Protein AF-A0A7R9AJ23-F1 (afdb_monomer_lite)

Structure (mmCIF, N/CA/C/O backbone):
data_AF-A0A7R9AJ23-F1
#
_entry.id   AF-A0A7R9AJ23-F1
#
loop_
_atom_site.group_PDB
_atom_site.id
_atom_site.type_symbol
_atom_site.label_atom_id
_atom_site.label_alt_id
_atom_site.label_comp_id
_atom_site.label_asym_id
_atom_site.label_entity_id
_atom_site.label_seq_id
_atom_site.pdbx_PDB_ins_code
_atom_site.Cartn_x
_atom_site.Cartn_y
_atom_site.Cartn_z
_atom_site.occupancy
_atom_site.B_iso_or_equiv
_atom_site.auth_seq_id
_atom_site.auth_comp_id
_atom_site.auth_asym_id
_atom_site.auth_atom_id
_atom_site.pdbx_PDB_model_num
ATOM 1 N N . LYS A 1 1 ? -20.699 -16.123 -28.601 1.00 44.84 1 LYS A N 1
ATOM 2 C CA . LYS A 1 1 ? -21.005 -14.965 -29.474 1.00 44.84 1 LYS A CA 1
ATOM 3 C C . LYS A 1 1 ? -19.723 -14.619 -30.222 1.00 44.84 1 LYS A C 1
ATOM 5 O O . LYS A 1 1 ? -18.687 -14.646 -29.578 1.00 44.84 1 LYS A O 1
ATOM 10 N N . LYS A 1 2 ? -19.820 -14.423 -31.547 1.00 42.62 2 LYS A N 1
ATOM 11 C CA . LYS A 1 2 ? -18.981 -13.569 -32.423 1.00 42.62 2 LYS A CA 1
ATOM 12 C C . LYS A 1 2 ? -17.899 -12.796 -31.636 1.00 42.62 2 LYS A C 1
ATOM 14 O O . LYS A 1 2 ? -18.263 -12.081 -30.715 1.00 42.62 2 LYS A O 1
ATOM 19 N N . GLY A 1 3 ? -16.606 -13.022 -31.852 1.00 54.19 3 GLY A N 1
ATOM 20 C CA . GLY A 1 3 ? -15.921 -12.513 -33.040 1.00 54.19 3 GLY A CA 1
ATOM 21 C C . GLY A 1 3 ? -15.724 -11.007 -32.870 1.00 54.19 3 GLY A C 1
ATOM 22 O O . GLY A 1 3 ? -16.539 -10.245 -33.376 1.00 54.19 3 GLY A O 1
ATOM 23 N N . GLU A 1 4 ? -14.718 -10.606 -32.090 1.00 56.28 4 GLU A N 1
ATOM 24 C CA . GLU A 1 4 ? -14.220 -9.228 -32.061 1.00 56.28 4 GLU A CA 1
ATOM 25 C C . GLU A 1 4 ? -12.859 -9.229 -32.770 1.00 56.28 4 GLU A C 1
ATOM 27 O O . GLU A 1 4 ? -11.878 -9.798 -32.288 1.00 56.28 4 GLU A O 1
ATOM 32 N N . ASP A 1 5 ? -12.858 -8.683 -33.986 1.00 61.72 5 ASP A N 1
ATOM 33 C CA . ASP A 1 5 ? -11.789 -8.764 -34.979 1.00 61.72 5 ASP A CA 1
ATOM 34 C C . ASP A 1 5 ? -10.613 -7.827 -34.651 1.00 61.72 5 ASP A C 1
ATOM 36 O O . ASP A 1 5 ? -10.493 -6.719 -35.180 1.00 61.72 5 ASP A O 1
ATOM 40 N N . PHE A 1 6 ? -9.684 -8.304 -33.821 1.00 57.50 6 PHE A N 1
ATOM 41 C CA . PHE A 1 6 ? -8.404 -7.640 -33.520 1.00 57.50 6 PHE A CA 1
ATOM 42 C C . PHE A 1 6 ? -7.475 -7.494 -34.745 1.00 57.50 6 PHE A C 1
ATOM 44 O O . PHE A 1 6 ? -6.529 -6.710 -34.718 1.00 57.50 6 PHE A O 1
ATOM 51 N N . GLN A 1 7 ? -7.760 -8.209 -35.839 1.00 63.22 7 GLN A N 1
ATOM 52 C CA . GLN A 1 7 ? -6.998 -8.168 -37.092 1.00 63.22 7 GLN A CA 1
ATOM 53 C C . GLN A 1 7 ? -7.080 -6.800 -37.806 1.00 63.22 7 GLN A C 1
ATOM 55 O O . GLN A 1 7 ? -6.170 -6.434 -38.551 1.00 63.22 7 GLN A O 1
ATOM 60 N N . SER A 1 8 ? -8.152 -6.036 -37.561 1.00 60.22 8 SER A N 1
ATOM 61 C CA . SER A 1 8 ? -8.380 -4.709 -38.156 1.00 60.22 8 SER A CA 1
ATOM 62 C C . SER A 1 8 ? -7.452 -3.625 -37.594 1.00 60.22 8 SER A C 1
ATOM 64 O O . SER A 1 8 ? -7.038 -2.735 -38.327 1.00 60.22 8 SER A O 1
ATOM 66 N N . LEU A 1 9 ? -7.040 -3.742 -36.327 1.00 60.75 9 LEU A N 1
ATOM 67 C CA . LEU A 1 9 ? -6.122 -2.796 -35.680 1.00 60.75 9 LEU A CA 1
ATOM 68 C C . LEU A 1 9 ? -4.648 -3.038 -36.038 1.00 60.75 9 LEU A C 1
ATOM 70 O O . LEU A 1 9 ? -3.805 -2.192 -35.758 1.00 60.75 9 LEU A O 1
ATOM 74 N N . LEU A 1 10 ? -4.328 -4.188 -36.643 1.00 65.38 10 LEU A N 1
ATOM 75 C CA . LEU A 1 10 ? -2.955 -4.581 -36.971 1.00 65.38 10 LEU A CA 1
ATOM 76 C C . LEU A 1 10 ? -2.550 -4.234 -38.416 1.00 65.38 10 LEU A C 1
ATOM 78 O O . LEU A 1 10 ? -1.372 -4.328 -38.747 1.00 65.38 10 LEU A O 1
ATOM 82 N N . SER A 1 11 ? -3.497 -3.827 -39.272 1.00 52.91 11 SER A N 1
ATOM 83 C CA . SER A 1 11 ? -3.251 -3.636 -40.714 1.00 52.91 11 SER A CA 1
ATOM 84 C C . SER A 1 11 ? -3.256 -2.179 -41.192 1.00 52.91 11 SER A C 1
ATOM 86 O O . SER A 1 11 ? -3.101 -1.954 -42.388 1.00 52.91 11 SER A O 1
ATOM 88 N N . GLU A 1 12 ? -3.394 -1.185 -40.310 1.00 49.75 12 GLU A N 1
ATOM 89 C CA . GLU A 1 12 ? -3.473 0.221 -40.733 1.00 49.75 12 GLU A CA 1
ATOM 90 C C . GLU A 1 12 ? -2.493 1.135 -39.982 1.00 49.75 12 GLU A C 1
ATOM 92 O O . GLU A 1 12 ? -2.832 1.843 -39.041 1.00 49.75 12 GLU A O 1
ATOM 97 N N . ALA A 1 13 ? -1.240 1.097 -40.435 1.00 48.66 13 ALA A N 1
ATOM 98 C CA . ALA A 1 13 ? -0.309 2.227 -40.520 1.00 48.66 13 ALA A CA 1
ATOM 99 C C . ALA A 1 13 ? 0.833 1.799 -41.471 1.00 48.66 13 ALA A C 1
ATOM 101 O O . ALA A 1 13 ? 1.228 0.634 -41.385 1.00 48.66 13 ALA A O 1
ATOM 102 N N . PRO A 1 14 ? 1.401 2.661 -42.349 1.00 49.88 14 PRO A N 1
ATOM 103 C CA . PRO A 1 14 ? 1.568 4.107 -42.147 1.00 49.88 14 PRO A CA 1
ATOM 104 C C . PRO A 1 14 ? 1.329 4.998 -43.394 1.00 49.88 14 PRO A C 1
ATOM 106 O O . PRO A 1 14 ? 1.553 4.584 -44.526 1.00 49.88 14 PRO A O 1
ATOM 109 N N . ALA A 1 15 ? 1.013 6.280 -43.186 1.00 35.16 15 ALA A N 1
ATOM 110 C CA . ALA A 1 15 ? 1.423 7.351 -44.101 1.00 35.16 15 ALA A CA 1
ATOM 111 C C . ALA A 1 15 ? 1.414 8.722 -43.400 1.00 35.16 15 ALA A C 1
ATOM 113 O O . ALA A 1 15 ? 0.451 9.133 -42.762 1.00 35.16 15 ALA A O 1
ATOM 114 N N . THR A 1 16 ? 2.544 9.402 -43.538 1.00 34.50 16 THR A N 1
ATOM 115 C CA . THR A 1 16 ? 2.883 10.793 -43.212 1.00 34.50 16 THR A CA 1
ATOM 116 C C . THR A 1 16 ? 1.951 11.843 -43.830 1.00 34.50 16 THR A C 1
ATOM 118 O O . THR A 1 16 ? 1.666 11.714 -45.012 1.00 34.50 16 THR A O 1
ATOM 121 N N . THR A 1 17 ? 1.615 12.917 -43.085 1.00 35.41 17 THR A N 1
ATOM 122 C CA . THR A 1 17 ? 1.837 14.358 -43.420 1.00 35.41 17 THR A CA 1
ATOM 123 C C . THR A 1 17 ? 1.130 15.310 -42.423 1.00 35.41 17 THR A C 1
ATOM 125 O O . THR A 1 17 ? -0.056 15.158 -42.159 1.00 35.41 17 THR A O 1
ATOM 128 N N . SER A 1 18 ? 1.859 16.314 -41.914 1.00 39.81 18 SER A N 1
ATOM 129 C CA . SER A 1 18 ? 1.392 17.573 -41.263 1.00 39.81 18 SER A CA 1
ATOM 130 C C . SER A 1 18 ? 1.081 18.668 -42.321 1.00 39.81 18 SER A C 1
ATOM 132 O O . SER A 1 18 ? 1.469 18.425 -43.466 1.00 39.81 18 SER A O 1
ATOM 134 N N . PRO A 1 19 ? 0.581 19.910 -42.025 1.00 50.06 19 PRO A N 1
ATOM 135 C CA . PRO A 1 19 ? -0.021 20.517 -40.806 1.00 50.06 19 PRO A CA 1
ATOM 136 C C . PRO A 1 19 ? -1.304 21.403 -41.030 1.00 50.06 19 PRO A C 1
ATOM 138 O O . PRO A 1 19 ? -1.685 21.701 -42.155 1.00 50.06 19 PRO A O 1
ATOM 141 N N . ALA A 1 20 ? -1.850 21.930 -39.913 1.00 36.75 20 ALA A N 1
ATOM 142 C CA . ALA A 1 20 ? -2.594 23.203 -39.715 1.00 36.75 20 ALA A CA 1
ATOM 143 C C . ALA A 1 20 ? -4.058 23.375 -40.201 1.00 36.75 20 ALA A C 1
ATOM 145 O O . ALA A 1 20 ? -4.301 23.421 -41.401 1.00 36.75 20 ALA A O 1
ATOM 146 N N . LYS A 1 21 ? -4.991 23.650 -39.257 1.00 37.88 21 LYS A N 1
ATOM 147 C CA . LYS A 1 21 ? -5.904 24.828 -39.249 1.00 37.88 21 LYS A CA 1
ATOM 148 C C . LYS A 1 21 ? -6.746 24.930 -37.954 1.00 37.88 21 LYS A C 1
ATOM 150 O O . LYS A 1 21 ? -7.290 23.935 -37.488 1.00 37.88 21 LYS A O 1
ATOM 155 N N . GLU A 1 22 ? -6.825 26.144 -37.408 1.00 38.38 22 GLU A N 1
ATOM 156 C CA . GLU A 1 22 ? -7.717 26.620 -36.334 1.00 38.38 22 GLU A CA 1
ATOM 157 C C . GLU A 1 22 ? -9.204 26.611 -36.743 1.00 38.38 22 GLU A C 1
ATOM 159 O O . GLU A 1 22 ? -9.500 26.858 -37.908 1.00 38.38 22 GLU A O 1
ATOM 164 N N . GLU A 1 23 ? -10.129 26.400 -35.792 1.00 41.03 23 GLU A N 1
ATOM 165 C CA . GLU A 1 23 ? -11.177 27.377 -35.407 1.00 41.03 23 GLU A CA 1
ATOM 166 C C . GLU A 1 23 ? -12.193 26.816 -34.379 1.00 41.03 23 GLU A C 1
ATOM 168 O O . GLU A 1 23 ? -12.857 25.803 -34.576 1.00 41.03 23 GLU A O 1
ATOM 173 N N . VAL A 1 24 ? -12.257 27.540 -33.259 1.00 40.50 24 VAL A N 1
ATOM 174 C CA . VAL A 1 24 ? -13.359 27.874 -32.336 1.00 40.50 24 VAL A CA 1
ATOM 175 C C . VAL A 1 24 ? -14.779 27.368 -32.671 1.00 40.50 24 VAL A C 1
ATOM 177 O O . VAL A 1 24 ? -15.337 27.739 -33.698 1.00 40.50 24 VAL A O 1
ATOM 180 N N . LYS A 1 25 ? -15.453 26.725 -31.695 1.00 40.88 25 LYS A N 1
ATOM 181 C CA . LYS A 1 25 ? -16.843 27.083 -31.336 1.00 40.88 25 LYS A CA 1
ATOM 182 C C . LYS A 1 25 ? -17.235 26.680 -29.907 1.00 40.88 25 LYS A C 1
ATOM 184 O O . LYS A 1 25 ? -17.254 25.515 -29.530 1.00 40.88 25 LYS A O 1
ATOM 189 N N . GLU A 1 26 ? -17.547 27.723 -29.159 1.00 41.34 26 GLU A N 1
ATOM 190 C CA . GLU A 1 26 ? -18.236 27.839 -27.878 1.00 41.34 26 GLU A CA 1
ATOM 191 C C . GLU A 1 26 ? -19.671 27.280 -27.922 1.00 41.34 26 GLU A C 1
ATOM 193 O O . GLU A 1 26 ? -20.385 27.536 -28.886 1.00 41.34 26 GLU A O 1
ATOM 198 N N . GLU A 1 27 ? -20.115 26.586 -26.865 1.00 45.44 27 GLU A N 1
ATOM 199 C CA . GLU A 1 27 ? -21.490 26.728 -26.357 1.00 45.44 27 GLU A CA 1
ATOM 200 C C . GLU A 1 27 ? -21.660 26.122 -24.953 1.00 45.44 27 GLU A C 1
ATOM 202 O O . GLU A 1 27 ? -21.407 24.946 -24.691 1.00 45.44 27 GLU A O 1
ATOM 207 N N . ALA A 1 28 ? -22.103 26.983 -24.040 1.00 48.72 28 ALA A N 1
ATOM 208 C CA . ALA A 1 28 ? -22.507 26.683 -22.680 1.00 48.72 28 ALA A CA 1
ATOM 209 C C . ALA A 1 28 ? -23.951 26.157 -22.624 1.00 48.72 28 ALA A C 1
ATOM 211 O O . ALA A 1 28 ? -24.818 26.634 -23.357 1.00 48.72 28 ALA A O 1
ATOM 212 N N . LYS A 1 29 ? -24.256 25.283 -21.653 1.00 50.41 29 LYS A N 1
ATOM 213 C CA . LYS A 1 29 ? -25.607 25.196 -21.072 1.00 50.41 29 LYS A CA 1
ATOM 214 C C . LYS A 1 29 ? -25.590 24.648 -19.639 1.00 50.41 29 LYS A C 1
ATOM 216 O O . LYS A 1 29 ? -25.249 23.496 -19.400 1.00 50.41 29 LYS A O 1
ATOM 221 N N . ALA A 1 30 ? -25.971 25.512 -18.700 1.00 48.28 30 ALA A N 1
ATOM 222 C CA . ALA A 1 30 ? -26.313 25.210 -17.309 1.00 48.28 30 ALA A CA 1
ATOM 223 C C . ALA A 1 30 ? -27.723 24.594 -17.191 1.00 48.28 30 ALA A C 1
ATOM 225 O O . ALA A 1 30 ? -28.498 24.788 -18.129 1.00 48.28 30 ALA A O 1
ATOM 226 N N . ILE A 1 31 ? -28.049 23.939 -16.046 1.00 46.81 31 ILE A N 1
ATOM 227 C CA . ILE A 1 31 ? -29.362 23.943 -15.324 1.00 46.81 31 ILE A CA 1
ATOM 228 C C . ILE A 1 31 ? -29.404 22.944 -14.111 1.00 46.81 31 ILE A C 1
ATOM 230 O O . ILE A 1 31 ? -29.361 21.737 -14.313 1.00 46.81 31 ILE A O 1
ATOM 234 N N . ILE A 1 32 ? -29.447 23.514 -12.877 1.00 46.47 32 ILE A N 1
ATOM 235 C CA . ILE A 1 32 ? -30.281 23.301 -11.632 1.00 46.47 32 ILE A CA 1
ATOM 236 C C . ILE A 1 32 ? -30.576 21.885 -11.030 1.00 46.47 32 ILE A C 1
ATOM 238 O O . ILE A 1 32 ? -30.910 20.982 -11.779 1.00 46.47 32 ILE A O 1
ATOM 242 N N . VAL A 1 33 ? -30.374 21.558 -9.721 1.00 48.12 33 VAL A N 1
ATOM 243 C CA . VAL A 1 33 ? -31.011 21.864 -8.377 1.00 48.12 33 VAL A CA 1
ATOM 244 C C . VAL A 1 33 ? -31.692 20.601 -7.789 1.00 48.12 33 VAL A C 1
ATOM 246 O O . VAL A 1 33 ? -32.502 20.009 -8.490 1.00 48.12 33 VAL A O 1
ATOM 249 N N . ALA A 1 34 ? -31.425 20.232 -6.516 1.00 47.16 34 ALA A N 1
ATOM 250 C CA . ALA A 1 34 ? -32.431 19.910 -5.466 1.00 47.16 34 ALA A CA 1
ATOM 251 C C . ALA A 1 34 ? -31.846 19.186 -4.225 1.00 47.16 34 ALA A C 1
ATOM 253 O O . ALA A 1 34 ? -31.075 18.237 -4.323 1.00 47.16 34 ALA A O 1
ATOM 254 N N . GLU A 1 35 ? -32.291 19.657 -3.061 1.00 53.38 35 GLU A N 1
ATOM 255 C CA . GLU A 1 35 ? -31.956 19.322 -1.672 1.00 53.38 35 GLU A CA 1
ATOM 256 C C . GLU A 1 35 ? -33.016 18.391 -1.044 1.00 53.38 35 GLU A C 1
ATOM 258 O O . GLU A 1 35 ? -34.182 18.452 -1.433 1.00 53.38 35 GLU A O 1
ATOM 263 N N . THR A 1 36 ? -32.665 17.547 -0.059 1.00 43.28 36 THR A N 1
ATOM 264 C CA . THR A 1 36 ? -33.630 16.894 0.86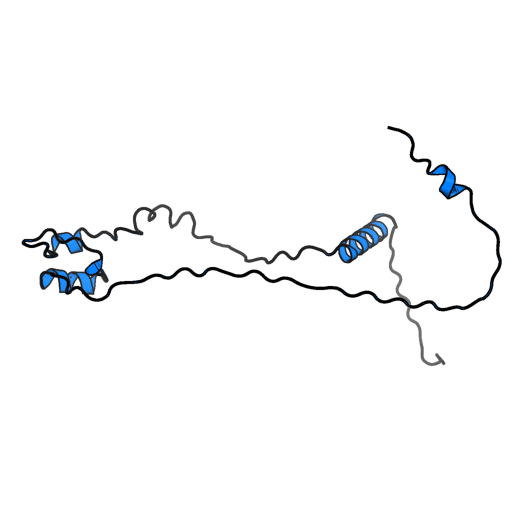4 1.00 43.28 36 THR A CA 1
ATOM 265 C C . THR A 1 36 ? -32.962 16.527 2.201 1.00 43.28 36 THR A C 1
ATOM 267 O O . THR A 1 36 ? -31.830 16.047 2.226 1.00 43.28 36 THR A O 1
ATOM 270 N N . ALA A 1 37 ? -33.684 16.761 3.305 1.00 51.84 37 ALA A N 1
ATOM 271 C CA . ALA A 1 37 ? -33.240 16.765 4.702 1.00 51.84 37 ALA A CA 1
ATOM 272 C C . ALA A 1 37 ? -33.949 15.722 5.613 1.00 51.84 37 ALA A C 1
ATOM 274 O O . ALA A 1 37 ? -35.088 15.357 5.334 1.00 51.84 37 ALA A O 1
ATOM 275 N N . ALA A 1 38 ? -33.296 15.416 6.761 1.00 55.56 38 ALA A N 1
ATOM 276 C CA . ALA A 1 38 ? -33.819 15.040 8.110 1.00 55.56 38 ALA A CA 1
ATOM 277 C C . ALA A 1 38 ? -34.457 13.629 8.331 1.00 55.56 38 ALA A C 1
ATOM 279 O O . ALA A 1 38 ? -34.963 13.071 7.362 1.00 55.56 38 ALA A O 1
ATOM 280 N N . PRO A 1 39 ? -34.480 13.026 9.568 1.00 60.44 39 PRO A N 1
ATOM 281 C CA . PRO A 1 39 ? -34.626 13.684 10.887 1.00 60.44 39 PRO A CA 1
ATOM 282 C C . PRO A 1 39 ? -33.831 13.149 12.118 1.00 60.44 39 PRO A C 1
ATOM 284 O O . PRO A 1 39 ? -33.208 12.093 12.119 1.00 60.44 39 PRO A O 1
ATOM 287 N N . VAL A 1 40 ? -33.907 13.953 13.191 1.00 53.78 40 VAL A N 1
ATOM 288 C CA . VAL A 1 40 ? -33.337 13.855 14.556 1.00 53.78 40 VAL A CA 1
ATOM 289 C C . VAL A 1 40 ? -34.229 13.065 15.533 1.00 53.78 40 VAL A C 1
ATOM 291 O O . VAL A 1 40 ? -35.451 13.173 15.472 1.00 53.78 40 VAL A O 1
ATOM 294 N N . VAL A 1 41 ? -33.621 12.349 16.493 1.00 51.91 41 VAL A N 1
ATOM 295 C CA . VAL A 1 41 ? -34.301 11.616 17.586 1.00 51.91 41 VAL A CA 1
ATOM 296 C C . VAL A 1 41 ? -34.082 12.339 18.924 1.00 51.91 41 VAL A C 1
ATOM 298 O O . VAL A 1 41 ? -32.948 12.646 19.282 1.00 51.91 41 VAL A O 1
ATOM 301 N N . GLN A 1 42 ? -35.163 12.611 19.662 1.00 51.34 42 GLN A N 1
ATOM 302 C CA . GLN A 1 42 ? -35.159 13.198 21.011 1.00 51.34 42 GLN A CA 1
ATOM 303 C C . GLN A 1 42 ? -35.322 12.104 22.080 1.00 51.34 42 GLN A C 1
ATOM 305 O O . GLN A 1 42 ? -36.169 11.226 21.932 1.00 51.34 42 GLN A O 1
ATOM 310 N N . THR A 1 43 ? -34.586 12.192 23.192 1.00 48.41 43 THR A N 1
ATOM 311 C CA . THR A 1 43 ? -34.807 11.373 24.400 1.00 48.41 43 THR A CA 1
ATOM 312 C C . THR A 1 43 ? -35.064 12.271 25.607 1.00 48.41 43 THR A C 1
ATOM 314 O O . THR A 1 43 ? -34.209 13.071 25.982 1.00 48.41 43 THR A O 1
ATOM 317 N N . VAL A 1 44 ? -36.236 12.116 26.225 1.00 50.16 44 VAL A N 1
ATOM 318 C CA . VAL A 1 44 ? -36.614 12.739 27.499 1.00 50.16 44 VAL A CA 1
ATOM 319 C C . VAL A 1 44 ? -36.301 11.781 28.653 1.00 50.16 44 VAL A C 1
ATOM 321 O O . VAL A 1 44 ? -36.839 10.681 28.712 1.00 50.16 44 VAL A O 1
ATOM 324 N N . SER A 1 45 ? -35.436 12.182 29.584 1.00 44.88 45 SER A N 1
ATOM 325 C CA . SER A 1 45 ? -35.187 11.454 30.836 1.00 44.88 45 SER A CA 1
ATOM 326 C C . SER A 1 45 ? -35.792 12.230 32.006 1.00 44.88 45 SER A C 1
ATOM 328 O O . SER A 1 45 ? -35.285 13.283 32.390 1.00 44.88 45 SER A O 1
ATOM 330 N N . SER A 1 46 ? -36.901 11.719 32.544 1.00 44.75 46 SER A N 1
ATOM 331 C CA . SER A 1 46 ? -37.622 12.287 33.685 1.00 44.75 46 SER A CA 1
ATOM 332 C C . SER A 1 46 ? -36.812 12.189 34.981 1.00 44.75 46 SER A C 1
ATOM 334 O O . SER A 1 46 ? -36.337 11.123 35.368 1.00 44.75 46 SER A O 1
ATOM 336 N N . SER A 1 47 ? -36.684 13.330 35.649 1.00 46.81 47 SER A N 1
ATOM 337 C CA . SER A 1 47 ? -35.917 13.580 36.865 1.00 46.81 47 SER A CA 1
ATOM 338 C C . SER A 1 47 ? -36.686 13.273 38.162 1.00 46.81 47 SER A C 1
ATOM 340 O O . SER A 1 47 ? -37.844 13.654 38.308 1.00 46.81 47 SER A O 1
ATOM 342 N N . ASP A 1 48 ? -35.959 12.711 39.132 1.00 53.00 48 ASP A N 1
ATOM 343 C CA . ASP A 1 48 ? -36.038 13.028 40.571 1.00 53.00 48 ASP A CA 1
ATOM 344 C C . ASP A 1 48 ? -37.267 12.553 41.385 1.00 53.00 48 ASP A C 1
ATOM 346 O O . ASP A 1 48 ? -37.922 13.316 42.095 1.00 53.00 48 ASP A O 1
ATOM 350 N N . GLN A 1 49 ? -37.557 11.246 41.357 1.00 67.25 49 GLN A N 1
ATOM 351 C CA . GLN A 1 49 ? -38.403 10.616 42.381 1.00 67.25 49 GLN A CA 1
ATOM 352 C C . GLN A 1 49 ? -37.562 10.246 43.616 1.00 67.25 49 GLN A C 1
ATOM 354 O O . GLN A 1 49 ? -36.603 9.480 43.526 1.00 67.25 49 GLN A O 1
ATOM 359 N N . ARG A 1 50 ? -37.924 10.761 44.801 1.00 72.50 50 ARG A N 1
ATOM 360 C CA . ARG A 1 50 ? -37.253 10.447 46.077 1.00 72.50 50 ARG A CA 1
ATOM 361 C C . ARG A 1 50 ? -37.390 8.953 46.410 1.00 72.50 50 ARG A C 1
ATOM 363 O O . ARG A 1 50 ? -38.440 8.508 46.868 1.00 72.50 50 ARG A O 1
ATOM 370 N N . ILE A 1 51 ? -36.308 8.195 46.237 1.00 81.06 51 ILE A N 1
ATOM 371 C CA . ILE A 1 51 ? -36.268 6.740 46.458 1.00 81.06 51 ILE A CA 1
ATOM 372 C C . ILE A 1 51 ? -36.431 6.408 47.949 1.00 81.06 51 ILE A C 1
ATOM 374 O O . ILE A 1 51 ? -35.667 6.880 48.800 1.00 81.06 51 ILE A O 1
ATOM 378 N N . LYS A 1 52 ? -37.417 5.562 48.272 1.00 82.06 52 LYS A N 1
ATOM 379 C CA . LYS A 1 52 ? -37.678 5.068 49.632 1.00 82.06 52 LYS A CA 1
ATOM 380 C C . LYS A 1 52 ? -36.719 3.912 49.964 1.00 82.06 52 LYS A C 1
ATOM 382 O O . LYS A 1 52 ? -36.984 2.759 49.650 1.00 82.06 52 LYS A O 1
ATOM 387 N N . ALA A 1 53 ? -35.602 4.200 50.631 1.00 85.94 53 ALA A N 1
ATOM 388 C CA . ALA A 1 53 ? -34.647 3.186 51.099 1.00 85.94 53 ALA A CA 1
ATOM 389 C C . ALA A 1 53 ? -34.517 3.199 52.628 1.00 85.94 53 ALA A C 1
ATOM 391 O O . ALA A 1 53 ? -34.564 4.263 53.249 1.00 85.94 53 ALA A O 1
ATOM 392 N N . SER A 1 54 ? -34.329 2.025 53.241 1.00 86.88 54 SER A N 1
ATOM 393 C CA . SER A 1 54 ? -33.976 1.954 54.664 1.00 86.88 54 SER A CA 1
ATOM 394 C C . SER A 1 54 ? -32.601 2.607 54.908 1.00 86.88 54 SER A C 1
ATOM 396 O O . SER A 1 54 ? -31.724 2.498 54.047 1.00 86.88 54 SER A O 1
ATOM 398 N N . PRO A 1 55 ? -32.367 3.274 56.056 1.00 85.31 55 PRO A N 1
ATOM 399 C CA . PRO A 1 55 ? -31.087 3.937 56.332 1.00 85.31 55 PRO A CA 1
ATOM 400 C C . PRO A 1 55 ? -29.889 2.988 56.216 1.00 85.31 55 PRO A C 1
ATOM 402 O O . PRO A 1 55 ? -28.868 3.344 55.636 1.00 85.31 55 PRO A O 1
ATOM 405 N N . LEU A 1 56 ? -30.062 1.747 56.683 1.00 84.88 56 LEU A N 1
ATOM 406 C CA . LEU A 1 56 ? -29.049 0.700 56.598 1.00 84.88 56 LEU A CA 1
ATOM 407 C C . LEU A 1 56 ? -28.753 0.300 55.142 1.00 84.88 56 LEU A C 1
ATOM 409 O O . LEU A 1 56 ? -27.593 0.171 54.765 1.00 84.88 56 LEU A O 1
ATOM 413 N N . ALA A 1 57 ? -29.786 0.163 54.302 1.00 87.06 57 ALA A N 1
ATOM 414 C CA . ALA A 1 57 ? -29.614 -0.098 52.872 1.00 87.06 57 ALA A CA 1
ATOM 415 C C . ALA A 1 57 ? -28.908 1.063 52.156 1.00 87.06 57 ALA A C 1
ATOM 417 O O . ALA A 1 57 ? -28.080 0.825 51.283 1.00 87.06 57 ALA A O 1
ATOM 418 N N . LYS A 1 58 ? -29.182 2.314 52.551 1.00 87.50 58 LYS A N 1
ATOM 419 C CA . LYS A 1 58 ? -28.534 3.509 51.989 1.00 87.50 58 LYS A CA 1
ATOM 420 C C . LYS A 1 58 ? -27.025 3.529 52.255 1.00 87.50 58 LYS A C 1
ATOM 422 O O . LYS A 1 58 ? -26.261 3.840 51.344 1.00 87.50 58 LYS A O 1
ATOM 427 N N . SER A 1 59 ? -26.602 3.171 53.470 1.00 87.44 59 SER A N 1
ATOM 428 C CA . SER A 1 59 ? -25.178 3.062 53.820 1.00 87.44 59 SER A CA 1
ATOM 429 C C . SER A 1 59 ? -24.489 1.940 53.043 1.00 87.44 59 SER A C 1
ATOM 431 O O . SER A 1 59 ? -23.485 2.189 52.382 1.00 87.44 59 SER A O 1
ATOM 433 N N . ILE A 1 60 ? -25.085 0.742 53.018 1.00 85.88 60 ILE A N 1
ATOM 434 C CA . ILE A 1 60 ? -24.522 -0.419 52.307 1.00 85.88 60 ILE A CA 1
ATOM 435 C C . ILE A 1 60 ? -24.451 -0.162 50.793 1.00 85.88 60 ILE A C 1
ATOM 437 O O . ILE A 1 60 ? -23.479 -0.540 50.145 1.00 85.88 60 ILE A O 1
ATOM 441 N N . ALA A 1 61 ? -25.446 0.513 50.213 1.00 87.00 61 ALA A N 1
ATOM 442 C CA . ALA A 1 61 ? -25.443 0.855 48.793 1.00 87.00 61 ALA A CA 1
ATOM 443 C C . ALA A 1 61 ? -24.351 1.875 48.448 1.00 87.00 61 ALA A C 1
ATOM 445 O O . ALA A 1 61 ? -23.707 1.742 47.411 1.00 87.00 61 ALA A O 1
ATOM 446 N N . LYS A 1 62 ? -24.093 2.854 49.328 1.00 87.31 62 LYS A N 1
ATOM 447 C CA . LYS A 1 62 ? -22.996 3.817 49.155 1.00 87.31 62 LYS A CA 1
ATOM 448 C C . LYS A 1 62 ? -21.628 3.134 49.224 1.00 87.31 62 LYS A C 1
ATOM 450 O O . LYS A 1 62 ? -20.764 3.446 48.415 1.00 87.31 62 LYS A O 1
ATOM 455 N N . GLU A 1 63 ? -21.449 2.198 50.153 1.00 84.62 63 GLU A N 1
ATOM 456 C CA . GLU A 1 63 ? -20.211 1.418 50.299 1.00 84.62 63 GLU A CA 1
ATOM 457 C C . GLU A 1 63 ? -19.967 0.485 49.106 1.00 84.62 63 GLU A C 1
ATOM 459 O O . GLU A 1 63 ? -18.836 0.354 48.647 1.00 84.62 63 GLU A O 1
ATOM 464 N N . LYS A 1 64 ? -21.029 -0.126 48.566 1.00 83.44 64 LYS A N 1
ATOM 465 C CA . LYS A 1 64 ? -20.961 -1.032 47.407 1.00 83.44 64 LYS A CA 1
ATOM 466 C C . LYS A 1 64 ? -21.066 -0.327 46.048 1.00 83.44 64 LYS A C 1
ATOM 468 O O . LYS A 1 64 ? -21.025 -0.999 45.022 1.00 83.44 64 LYS A O 1
ATOM 473 N N . GLY A 1 65 ? -21.225 0.997 46.019 1.00 80.50 65 GLY A N 1
ATOM 474 C CA . GLY A 1 65 ? -21.366 1.770 44.779 1.00 80.50 65 GLY A CA 1
ATOM 475 C C . GLY A 1 65 ? -22.633 1.449 43.972 1.00 80.50 65 GLY A C 1
ATOM 476 O O . GLY A 1 65 ? -22.636 1.577 42.750 1.00 80.50 65 GLY A O 1
ATOM 477 N N . ILE A 1 66 ? -23.708 1.009 44.630 1.00 84.94 66 ILE A N 1
ATOM 478 C CA . ILE A 1 66 ? -24.958 0.603 43.979 1.00 84.94 66 ILE A CA 1
ATOM 479 C C . ILE A 1 66 ? -25.917 1.797 43.886 1.00 84.94 66 ILE A C 1
ATOM 481 O O . ILE A 1 66 ? -26.259 2.423 44.891 1.00 84.94 66 ILE A O 1
ATOM 485 N N . ASN A 1 67 ? -26.415 2.076 42.678 1.00 87.00 67 ASN A N 1
ATOM 486 C CA . ASN A 1 67 ? -27.455 3.080 42.461 1.00 87.00 67 ASN A CA 1
ATOM 487 C C . ASN A 1 67 ? -28.822 2.556 42.914 1.00 87.00 67 ASN A C 1
ATOM 489 O O . ASN A 1 67 ? -29.393 1.656 42.302 1.00 87.00 67 ASN A O 1
ATOM 493 N N . LEU A 1 68 ? -29.374 3.173 43.960 1.00 84.19 68 LEU A N 1
ATOM 494 C CA . LEU A 1 68 ? -30.676 2.821 44.538 1.00 84.19 68 LEU A CA 1
ATOM 495 C C . LEU A 1 68 ? -31.849 2.994 43.556 1.00 84.19 68 LEU A C 1
ATOM 497 O O . LEU A 1 68 ? -32.896 2.399 43.767 1.00 84.19 68 LEU A O 1
ATOM 501 N N . SER A 1 69 ? -31.683 3.789 42.495 1.00 83.00 69 SER A N 1
ATOM 502 C CA . SER A 1 69 ? -32.713 4.027 41.472 1.00 83.00 69 SER A CA 1
ATOM 503 C C . SER A 1 69 ? -33.025 2.787 40.637 1.00 83.00 69 SER A C 1
ATOM 505 O O . SER A 1 69 ? -34.122 2.669 40.105 1.00 83.00 69 SER A O 1
ATOM 507 N N . ASN A 1 70 ? -32.059 1.871 40.527 1.00 80.94 70 ASN A N 1
ATOM 508 C CA . ASN A 1 70 ? -32.158 0.676 39.688 1.00 80.94 70 ASN A CA 1
ATOM 509 C C . ASN A 1 70 ? -32.564 -0.565 40.501 1.00 80.94 70 ASN A C 1
ATOM 511 O O . ASN A 1 70 ? -32.626 -1.668 39.964 1.00 80.94 70 ASN A O 1
ATOM 515 N N . LEU A 1 71 ? -32.808 -0.393 41.805 1.00 80.94 71 LEU A N 1
ATOM 516 C CA . LEU A 1 71 ? -33.187 -1.458 42.721 1.00 80.94 71 LEU A CA 1
ATOM 517 C C . LEU A 1 71 ? -34.691 -1.464 42.943 1.00 80.94 71 LEU A C 1
ATOM 519 O O . LEU A 1 71 ? -35.272 -0.456 43.341 1.00 80.94 71 LEU A O 1
ATOM 523 N N . SER A 1 72 ? -35.301 -2.634 42.781 1.00 81.25 72 SER A N 1
ATOM 524 C CA . SER A 1 72 ? -36.648 -2.868 43.290 1.00 81.25 72 SER A CA 1
ATOM 525 C C . SER A 1 72 ? -36.574 -3.185 44.785 1.00 81.25 72 SER A C 1
ATOM 527 O O . SER A 1 72 ? -35.784 -4.031 45.204 1.00 81.25 72 SER A O 1
ATOM 529 N N . GLY A 1 73 ? -37.350 -2.469 45.598 1.00 83.81 73 GLY A N 1
ATOM 530 C CA . GLY A 1 73 ? -37.403 -2.670 47.045 1.00 83.81 73 GLY A CA 1
ATOM 531 C C . GLY A 1 73 ? -38.454 -3.706 47.432 1.00 83.81 73 GLY A C 1
ATOM 532 O O . GLY A 1 73 ? -39.614 -3.574 47.047 1.00 83.81 73 GLY A O 1
ATOM 533 N N . SER A 1 74 ? -38.068 -4.702 48.230 1.00 83.56 74 SER A N 1
ATOM 534 C CA . SER A 1 74 ? -38.959 -5.772 48.709 1.00 83.56 74 SER A CA 1
ATOM 535 C C . SER A 1 74 ? -39.563 -5.488 50.095 1.00 83.56 74 SER A C 1
ATOM 537 O O . SER A 1 74 ? -40.239 -6.345 50.668 1.00 83.56 74 SER A O 1
ATOM 539 N N . GLY A 1 75 ? -39.292 -4.320 50.680 1.00 83.00 75 GLY A N 1
ATOM 540 C CA . GLY A 1 75 ? -39.815 -3.915 51.983 1.00 83.00 75 GLY A CA 1
ATOM 541 C C . GLY A 1 75 ? -41.230 -3.341 51.925 1.00 83.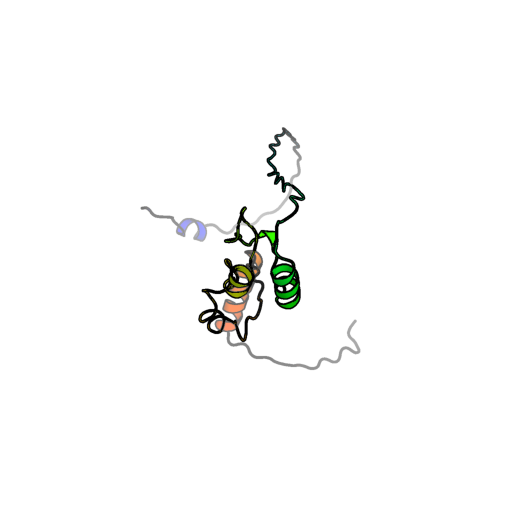00 75 GLY A C 1
ATOM 542 O O . GLY A 1 75 ? -41.770 -3.048 50.862 1.00 83.00 75 GLY A O 1
ATOM 543 N N . GLU A 1 76 ? -41.816 -3.125 53.102 1.00 77.69 76 GLU A N 1
ATOM 544 C CA . GLU A 1 76 ? -43.125 -2.486 53.268 1.00 77.69 76 GLU A CA 1
ATOM 545 C C . GLU A 1 76 ? -43.176 -1.131 52.526 1.00 77.69 76 GLU A C 1
ATOM 547 O O . GLU A 1 76 ? -42.255 -0.314 52.639 1.00 77.69 76 GLU A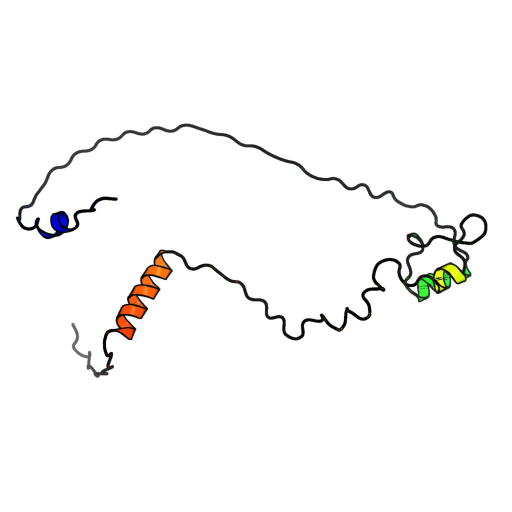 O 1
ATOM 552 N N . GLU A 1 77 ? -44.219 -0.931 51.712 1.00 76.19 77 GLU A N 1
ATOM 553 C CA . GLU A 1 77 ? -44.378 0.179 50.749 1.00 76.19 77 GLU A CA 1
ATOM 554 C C . GLU A 1 77 ? -43.311 0.294 49.633 1.00 76.19 77 GLU A C 1
ATOM 556 O O . GLU A 1 77 ? -43.054 1.394 49.133 1.00 76.19 77 GLU A O 1
ATOM 561 N N . GLY A 1 78 ? -42.666 -0.808 49.233 1.00 78.31 78 GLY A N 1
ATOM 562 C CA . GLY A 1 78 ? -41.637 -0.798 48.180 1.00 78.31 78 GLY A CA 1
ATOM 563 C C . GLY A 1 78 ? -40.292 -0.238 48.654 1.00 78.31 78 GLY A C 1
ATOM 564 O O . GLY A 1 78 ? -39.507 0.294 47.869 1.00 78.31 78 GLY A O 1
ATOM 565 N N . ARG A 1 79 ? -40.030 -0.308 49.965 1.00 89.12 79 ARG A N 1
ATOM 566 C CA . ARG A 1 79 ? -38.789 0.179 50.575 1.00 89.12 79 ARG A CA 1
ATOM 567 C C . ARG A 1 79 ? -37.620 -0.754 50.266 1.00 89.12 79 ARG A C 1
ATOM 569 O O . ARG A 1 79 ? -37.724 -1.955 50.474 1.00 89.12 79 ARG A O 1
ATOM 576 N N . ILE A 1 80 ? -36.467 -0.201 49.893 1.00 87.06 80 ILE A N 1
ATOM 577 C CA . ILE A 1 80 ? -35.241 -0.993 49.692 1.00 87.06 80 ILE A CA 1
ATOM 578 C C . ILE A 1 80 ? -34.663 -1.416 51.053 1.00 87.06 80 ILE A C 1
ATOM 580 O O . ILE A 1 80 ? -34.300 -0.571 51.892 1.00 87.06 80 ILE A O 1
ATOM 584 N N . VAL A 1 81 ? -34.585 -2.725 51.289 1.00 90.69 81 VAL A N 1
ATOM 585 C CA . VAL A 1 81 ? -34.083 -3.330 52.534 1.00 90.69 81 VAL A CA 1
ATOM 586 C C . VAL A 1 81 ? -32.652 -3.838 52.328 1.00 90.69 81 VAL A C 1
ATOM 588 O O . VAL A 1 81 ? -32.193 -4.002 51.201 1.00 90.69 81 VAL A O 1
ATOM 591 N N . LYS A 1 82 ? -31.924 -4.107 53.420 1.00 86.25 82 LYS A N 1
ATOM 592 C CA . LYS A 1 82 ? -30.561 -4.675 53.393 1.00 86.25 82 LYS A CA 1
ATOM 593 C C . LYS A 1 82 ? -30.431 -5.857 52.422 1.00 86.25 82 LYS A C 1
ATOM 595 O O . LYS A 1 82 ? -29.497 -5.884 51.630 1.00 86.25 82 LYS A O 1
ATOM 600 N N . LYS A 1 83 ? -31.394 -6.788 52.461 1.00 86.25 83 LYS A N 1
ATOM 601 C CA . LYS A 1 83 ? -31.410 -7.979 51.601 1.00 86.25 83 LYS A CA 1
ATOM 602 C C . LYS A 1 83 ? -31.428 -7.629 50.113 1.00 86.25 83 LYS A C 1
ATOM 604 O O . LYS A 1 83 ? -30.762 -8.312 49.349 1.00 86.25 83 LYS A O 1
ATOM 609 N N . ASP A 1 84 ? -32.115 -6.561 49.718 1.00 84.75 84 ASP A N 1
ATOM 610 C CA . ASP A 1 84 ? -32.238 -6.159 48.313 1.00 84.75 84 ASP A CA 1
ATOM 611 C C . ASP A 1 84 ? -30.913 -5.590 47.787 1.00 84.75 84 ASP A C 1
ATOM 613 O O . ASP A 1 84 ? -30.485 -5.928 46.691 1.00 84.75 84 ASP A O 1
ATOM 617 N N . VAL A 1 85 ? -30.205 -4.795 48.599 1.00 86.19 85 VAL A N 1
ATOM 618 C CA . VAL A 1 85 ? -28.878 -4.248 48.246 1.00 86.19 85 VAL A CA 1
ATOM 619 C C . VAL A 1 85 ? -27.794 -5.328 48.264 1.00 86.19 85 VAL A C 1
ATOM 621 O O . VAL A 1 85 ? -26.852 -5.280 47.479 1.00 86.19 85 VAL A O 1
ATOM 624 N N . GLU A 1 86 ? -27.897 -6.303 49.168 1.00 84.44 86 GLU A N 1
ATOM 625 C CA . GLU A 1 86 ? -26.961 -7.430 49.229 1.00 84.44 86 GLU A CA 1
ATOM 626 C C . GLU A 1 86 ? -27.182 -8.446 48.113 1.00 84.44 86 GLU A C 1
ATOM 628 O O . GLU A 1 86 ? -26.206 -8.974 47.587 1.00 84.44 86 GLU A O 1
ATOM 633 N N . SER A 1 87 ? -28.441 -8.692 47.743 1.00 80.75 87 SER A N 1
ATOM 634 C CA . SER A 1 87 ? -28.804 -9.619 46.666 1.00 80.75 87 SER A CA 1
ATOM 635 C C . SER A 1 87 ? -28.654 -8.992 45.285 1.00 80.75 87 SER A C 1
ATOM 637 O O . SER A 1 87 ? -28.609 -9.724 44.296 1.00 80.75 87 SER A O 1
ATOM 639 N N . TYR A 1 88 ? -28.557 -7.660 45.202 1.00 77.75 88 TYR A N 1
ATOM 640 C CA . TYR A 1 88 ? -28.293 -6.962 43.954 1.00 77.75 88 TYR A CA 1
ATOM 641 C C . TYR A 1 88 ? -26.869 -7.215 43.469 1.00 77.75 88 TYR A C 1
ATOM 643 O O . TYR A 1 88 ? -25.924 -6.462 43.709 1.00 77.75 88 TYR A O 1
ATOM 651 N N . GLN A 1 89 ? -26.748 -8.299 42.724 1.00 67.75 89 GLN A N 1
ATOM 652 C CA . GLN A 1 89 ? -25.628 -8.605 41.859 1.00 67.75 89 GLN A CA 1
ATOM 653 C C . GLN A 1 89 ? -25.911 -7.914 40.526 1.00 67.75 89 GLN A C 1
ATOM 655 O O . GLN A 1 89 ? -26.437 -8.543 39.621 1.00 67.75 89 GLN A O 1
ATOM 660 N N . GLY A 1 90 ? -25.684 -6.595 40.460 1.00 60.47 90 GLY A N 1
ATOM 661 C CA . GLY A 1 90 ? -25.700 -5.783 39.233 1.00 60.47 90 GLY A CA 1
ATOM 662 C C . GLY A 1 90 ? -26.536 -6.348 38.079 1.00 60.47 90 GLY A C 1
ATOM 663 O O . GLY A 1 90 ? -25.982 -6.933 37.146 1.00 60.47 90 GLY A O 1
ATOM 664 N N . GLY A 1 91 ? -27.860 -6.175 38.147 1.00 58.50 91 GLY A N 1
ATOM 665 C CA . GLY A 1 91 ? -28.782 -6.551 37.077 1.00 58.50 91 GLY A CA 1
ATOM 666 C C . GLY A 1 91 ? -28.531 -5.697 35.839 1.00 58.50 91 GLY A C 1
ATOM 667 O O . GLY A 1 91 ? -29.140 -4.644 35.675 1.00 58.50 91 GLY A O 1
ATOM 668 N N . GLY A 1 92 ? -27.583 -6.147 35.014 1.00 49.28 92 GLY A N 1
ATOM 669 C CA . GLY A 1 92 ? -27.148 -5.486 33.787 1.00 49.28 92 GLY A CA 1
ATOM 670 C C . GLY A 1 92 ? -25.640 -5.257 33.666 1.00 49.28 92 GLY A C 1
ATOM 671 O O . GLY A 1 92 ? -25.261 -4.164 33.271 1.00 49.28 92 GLY A O 1
ATOM 672 N N . ALA A 1 93 ? -24.797 -6.244 34.016 1.00 48.22 93 ALA A N 1
ATOM 673 C CA . ALA A 1 93 ? -23.484 -6.494 33.375 1.00 48.22 93 ALA A CA 1
ATOM 674 C C . ALA A 1 93 ? -22.716 -7.729 33.919 1.00 48.22 93 ALA A C 1
ATOM 676 O O . ALA A 1 93 ? -21.546 -7.890 33.582 1.00 48.22 93 ALA A O 1
ATOM 677 N N . ALA A 1 94 ? -23.299 -8.598 34.759 1.00 51.03 94 ALA A N 1
ATOM 678 C CA . ALA A 1 94 ? -22.504 -9.582 35.515 1.00 51.03 94 ALA A CA 1
ATOM 679 C C . ALA A 1 94 ? -22.707 -11.075 35.181 1.00 51.03 94 ALA A C 1
ATOM 681 O O . ALA A 1 94 ? -21.950 -11.880 35.707 1.00 51.03 94 ALA A O 1
ATOM 682 N N . ASP A 1 95 ? -23.584 -11.457 34.242 1.00 48.41 95 ASP A N 1
ATOM 683 C CA . ASP A 1 95 ? -23.654 -12.848 33.727 1.00 48.41 95 ASP A CA 1
ATOM 684 C C . ASP A 1 95 ? -22.838 -13.084 32.441 1.00 48.41 95 ASP A C 1
ATOM 686 O O . ASP A 1 95 ? -22.847 -14.167 31.865 1.00 48.41 95 ASP A O 1
ATOM 690 N N . ASN A 1 96 ? -22.020 -12.106 32.040 1.00 53.44 96 ASN A N 1
ATOM 691 C CA . ASN A 1 96 ? -20.934 -12.311 31.072 1.00 53.44 96 ASN A CA 1
ATOM 692 C C . ASN A 1 96 ? -19.561 -12.500 31.764 1.00 53.44 96 ASN A C 1
ATOM 694 O O . ASN A 1 96 ? -18.540 -12.633 31.095 1.00 53.44 96 ASN A O 1
ATOM 698 N N . GLY A 1 97 ? -19.520 -12.565 33.104 1.00 51.38 97 GLY A N 1
ATOM 699 C CA . GLY A 1 97 ? -18.312 -12.546 33.951 1.00 51.38 97 GLY A CA 1
ATOM 700 C C . GLY A 1 97 ? -17.257 -13.626 33.687 1.00 51.38 97 GLY A C 1
ATOM 701 O O . GLY A 1 97 ? -16.065 -13.344 33.769 1.00 51.38 97 GLY A O 1
ATOM 702 N N . ALA A 1 98 ? -17.660 -14.843 33.313 1.00 45.81 98 ALA A N 1
ATOM 703 C CA . ALA A 1 98 ? -16.721 -15.927 32.987 1.00 45.81 98 ALA A CA 1
ATOM 704 C C . ALA A 1 98 ? -16.347 -15.988 31.491 1.00 45.81 98 ALA A C 1
ATOM 706 O O . ALA A 1 98 ? -15.449 -16.736 31.107 1.00 45.81 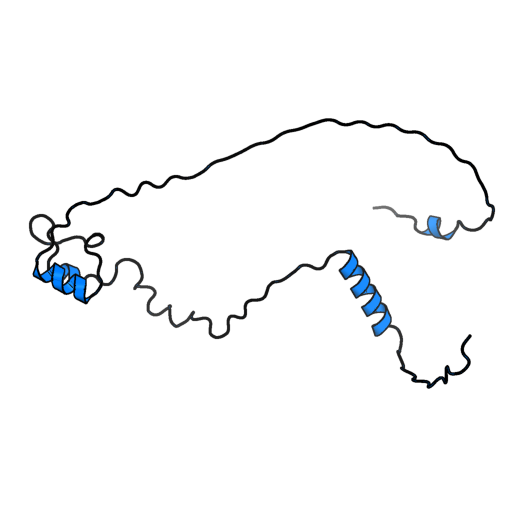98 ALA A O 1
ATOM 707 N N . SER A 1 99 ? -16.987 -15.163 30.655 1.00 52.19 99 SER A N 1
ATOM 708 C CA . SER A 1 99 ? -16.644 -14.961 29.241 1.00 52.19 99 SER A CA 1
ATOM 709 C C . SER A 1 99 ? -16.017 -13.583 28.979 1.00 52.19 99 SER A C 1
ATOM 711 O O . SER A 1 99 ? -15.811 -13.211 27.828 1.00 52.19 99 SER A O 1
ATOM 713 N N . LEU A 1 100 ? -15.683 -12.822 30.027 1.00 52.44 100 LEU A N 1
ATOM 714 C CA . LEU A 1 100 ? -15.003 -11.524 29.919 1.00 52.44 100 LEU A CA 1
ATOM 715 C C . LEU A 1 100 ? -13.471 -11.641 30.002 1.00 52.44 100 LEU A C 1
ATOM 717 O O . LEU A 1 100 ? -12.770 -10.744 29.548 1.00 52.44 100 LEU A O 1
ATOM 721 N N . LEU A 1 101 ? -12.934 -12.766 30.493 1.00 53.59 101 LEU A N 1
ATOM 722 C CA . LEU A 1 101 ? -11.490 -13.057 30.442 1.00 53.59 101 LEU A CA 1
ATOM 723 C C . LEU A 1 101 ? -11.073 -13.874 29.207 1.00 53.59 101 LEU A C 1
ATOM 725 O O . LEU A 1 101 ? -9.884 -13.984 28.927 1.00 53.59 101 LEU A O 1
ATOM 729 N N . LYS A 1 102 ? -12.028 -14.431 28.446 1.00 58.03 102 LYS A N 1
ATOM 730 C CA . LYS A 1 102 ? -11.744 -15.161 27.194 1.00 58.03 102 LYS A CA 1
ATOM 731 C C . LYS A 1 102 ? -11.573 -14.226 25.987 1.00 58.03 102 LYS A C 1
ATOM 733 O O . LYS A 1 102 ? -10.998 -14.625 24.981 1.00 58.03 102 LYS A O 1
ATOM 738 N N . ASN A 1 103 ? -12.048 -12.986 26.099 1.00 59.16 103 ASN A N 1
ATOM 739 C CA . ASN A 1 103 ? -12.101 -12.023 25.002 1.00 59.16 103 ASN A CA 1
ATOM 740 C C . ASN A 1 103 ? -11.388 -10.709 25.323 1.00 59.16 103 ASN A C 1
ATOM 742 O O . ASN A 1 103 ? -11.648 -9.719 24.651 1.00 59.16 103 ASN A O 1
ATOM 746 N N . LEU A 1 104 ? -10.490 -10.678 26.313 1.00 57.44 104 LEU A N 1
ATOM 747 C CA . LEU A 1 104 ? -9.557 -9.563 26.429 1.00 57.44 104 LEU A CA 1
ATOM 748 C C . LEU A 1 104 ? -8.563 -9.711 25.267 1.00 57.44 104 LEU A C 1
ATOM 750 O O . LEU A 1 104 ? -7.794 -10.678 25.280 1.00 57.44 104 LEU A O 1
ATOM 754 N N . PRO A 1 105 ? -8.599 -8.859 24.225 1.00 63.78 105 PRO A N 1
ATOM 755 C CA . PRO A 1 105 ? -7.737 -9.058 23.079 1.00 63.78 105 PRO A CA 1
ATOM 756 C C . PRO A 1 105 ? -6.327 -8.615 23.476 1.00 63.78 105 PRO A C 1
ATOM 758 O O . PRO A 1 105 ? -5.944 -7.452 23.365 1.00 63.78 105 PRO A O 1
ATOM 761 N N . ILE A 1 106 ? -5.551 -9.557 24.006 1.00 62.41 106 ILE A N 1
ATOM 762 C CA . ILE A 1 106 ? -4.109 -9.410 24.171 1.00 62.41 106 ILE A CA 1
ATOM 763 C C . ILE A 1 106 ? -3.536 -9.368 22.751 1.00 62.41 106 ILE A C 1
ATOM 765 O O . ILE A 1 106 ? -3.490 -10.392 22.074 1.00 62.41 106 ILE A O 1
ATOM 769 N N . GLY A 1 107 ? -3.159 -8.169 22.296 1.00 68.75 107 GLY A N 1
ATOM 770 C CA . GLY A 1 107 ? -2.538 -7.949 20.985 1.00 68.75 107 GLY A CA 1
ATOM 771 C C . GLY A 1 107 ? -3.448 -7.372 19.896 1.00 68.75 107 GLY A C 1
ATOM 772 O O . GLY A 1 107 ? -3.224 -7.661 18.725 1.00 68.75 107 GLY A O 1
ATOM 773 N N . GLN A 1 108 ? -4.475 -6.576 20.230 1.00 66.62 108 GLN A N 1
ATOM 774 C CA . GLN A 1 108 ? -5.243 -5.869 19.196 1.00 66.62 108 GLN A CA 1
ATOM 775 C C . GLN A 1 108 ? -4.434 -4.703 18.611 1.00 66.62 108 GLN A C 1
ATOM 777 O O . GLN A 1 108 ? -4.418 -3.605 19.164 1.00 66.62 108 GLN A O 1
ATOM 782 N N . GLU A 1 109 ? -3.771 -4.942 17.483 1.00 79.50 109 GLU A N 1
ATOM 783 C CA . GLU A 1 109 ? -3.173 -3.886 16.667 1.00 79.50 109 GLU A CA 1
ATOM 784 C C . GLU A 1 109 ? -4.264 -3.219 15.820 1.00 79.50 109 GLU A C 1
ATOM 786 O O . GLU A 1 109 ? -4.977 -3.873 15.056 1.00 79.50 109 GLU A O 1
ATOM 791 N N . SER A 1 110 ? -4.427 -1.905 15.970 1.00 83.31 110 SER A N 1
ATOM 792 C CA . SER A 1 110 ? -5.276 -1.120 15.076 1.00 83.31 110 SER A CA 1
ATOM 793 C C . SER A 1 110 ? -4.518 -0.836 13.781 1.00 83.31 110 SER A C 1
ATOM 795 O O . SER A 1 110 ? -3.493 -0.155 13.814 1.00 83.31 110 SER A O 1
ATOM 797 N N . PHE A 1 111 ? -5.041 -1.306 12.650 1.00 87.62 111 PHE A N 1
ATOM 798 C CA . PHE A 1 111 ? -4.585 -0.894 11.327 1.00 87.62 111 PHE A CA 1
ATOM 799 C C . PHE A 1 111 ? -5.705 -0.160 10.597 1.00 87.62 111 PHE A C 1
ATOM 801 O O . PHE A 1 111 ? -6.887 -0.466 10.754 1.00 87.62 111 PHE A O 1
ATOM 808 N N . GLU A 1 112 ? -5.309 0.819 9.795 1.00 90.56 112 GLU A N 1
ATOM 809 C CA . GLU A 1 112 ? -6.193 1.511 8.872 1.00 90.56 112 GLU A CA 1
ATOM 810 C C . GLU A 1 112 ? -5.847 1.055 7.458 1.00 90.56 112 GLU A C 1
ATOM 812 O O . GLU A 1 112 ? -4.705 1.174 7.009 1.00 90.56 112 GLU A O 1
ATOM 817 N N . GLU A 1 113 ? -6.831 0.499 6.759 1.00 92.44 113 GLU A N 1
ATOM 818 C CA . GLU A 1 113 ? -6.646 0.001 5.405 1.00 92.44 113 GLU A CA 1
ATOM 819 C C . GLU A 1 113 ? -7.142 1.031 4.390 1.00 92.44 113 GLU A C 1
ATOM 821 O O . GLU A 1 113 ? -8.336 1.309 4.279 1.00 92.44 113 GLU A O 1
ATOM 826 N N . ILE A 1 114 ? -6.205 1.595 3.626 1.00 95.12 114 ILE A N 1
ATOM 827 C CA . ILE A 1 114 ? -6.507 2.559 2.568 1.00 95.12 114 ILE A CA 1
ATOM 828 C C . ILE A 1 114 ? -6.466 1.834 1.216 1.00 95.12 114 ILE A C 1
ATOM 830 O O . ILE A 1 114 ? -5.417 1.304 0.832 1.00 95.12 114 ILE A O 1
ATOM 834 N N . PRO A 1 115 ? -7.565 1.828 0.438 1.00 94.88 115 PRO A N 1
ATOM 835 C CA . PRO A 1 115 ? -7.595 1.142 -0.844 1.00 94.88 115 PRO A CA 1
ATOM 836 C C . PRO A 1 115 ? -6.694 1.833 -1.878 1.00 94.88 115 PRO A C 1
ATOM 838 O O . PRO A 1 115 ? -6.654 3.057 -2.007 1.00 94.88 115 PRO A O 1
ATOM 841 N N . LEU A 1 116 ? -5.998 1.032 -2.688 1.00 96.69 116 LEU A N 1
ATOM 842 C CA . LEU A 1 116 ? -5.142 1.549 -3.757 1.00 96.69 116 LEU A CA 1
ATOM 843 C C . LEU A 1 116 ? -5.982 2.172 -4.885 1.00 96.69 116 LEU A C 1
ATOM 845 O O . LEU A 1 116 ? -6.896 1.538 -5.424 1.00 96.69 116 LEU A O 1
ATOM 849 N N . SER A 1 117 ? -5.607 3.380 -5.313 1.00 97.94 117 SER A N 1
ATOM 850 C CA . SER A 1 117 ? -6.179 4.022 -6.503 1.00 97.94 117 SER A CA 1
ATOM 851 C C . SER A 1 117 ? -5.864 3.233 -7.783 1.00 97.94 117 SER A C 1
ATOM 853 O O . SER A 1 117 ? -4.880 2.491 -7.849 1.00 97.94 117 SER A O 1
ATOM 855 N N . GLN A 1 118 ? -6.673 3.406 -8.837 1.00 97.31 118 GLN A N 1
ATOM 856 C CA . GLN A 1 118 ? -6.441 2.740 -10.129 1.00 97.31 118 GLN A CA 1
ATOM 857 C C . GLN A 1 118 ? -5.067 3.087 -10.723 1.00 97.31 118 GLN A C 1
ATOM 859 O O . GLN A 1 118 ? -4.356 2.189 -11.166 1.00 97.31 118 GLN A O 1
ATOM 864 N N . MET A 1 119 ? -4.643 4.353 -10.646 1.00 97.50 119 MET A N 1
ATOM 865 C CA . MET A 1 119 ? -3.315 4.776 -11.109 1.00 97.50 119 MET A CA 1
ATOM 866 C C . MET A 1 119 ? -2.193 4.041 -10.358 1.00 97.50 119 MET A C 1
ATOM 868 O O . MET A 1 119 ? -1.277 3.506 -10.981 1.00 97.50 119 MET A O 1
ATOM 872 N N . ARG A 1 120 ? -2.296 3.929 -9.024 1.00 97.25 120 ARG A N 1
ATOM 873 C CA . ARG A 1 120 ? -1.305 3.221 -8.196 1.00 97.25 120 ARG A CA 1
ATOM 874 C C . ARG A 1 120 ? -1.265 1.721 -8.505 1.00 97.25 120 ARG A C 1
ATOM 876 O O . ARG A 1 120 ? -0.179 1.150 -8.549 1.00 97.25 120 ARG A O 1
ATOM 883 N N . LYS A 1 121 ? -2.416 1.098 -8.782 1.00 97.81 121 LYS A N 1
ATOM 884 C CA . LYS A 1 121 ? -2.498 -0.310 -9.217 1.00 97.81 121 LYS A CA 1
ATOM 885 C C . LYS A 1 121 ? -1.778 -0.543 -10.549 1.00 97.81 121 LYS A C 1
ATOM 887 O O . LYS A 1 121 ? -1.046 -1.521 -10.673 1.00 97.81 121 LYS A O 1
ATOM 892 N N . VAL A 1 122 ? -1.942 0.358 -11.524 1.00 98.06 122 VAL A N 1
ATOM 893 C CA . VAL A 1 122 ? -1.266 0.249 -12.832 1.00 98.06 122 VAL A CA 1
ATOM 894 C C . VAL A 1 122 ? 0.249 0.397 -12.687 1.00 98.06 122 VAL A C 1
ATOM 896 O O . VAL A 1 122 ? 0.987 -0.412 -13.249 1.00 98.06 122 VAL A O 1
ATOM 899 N N . ILE A 1 123 ? 0.715 1.376 -11.903 1.00 97.88 123 ILE A N 1
ATOM 900 C CA . ILE A 1 123 ? 2.150 1.566 -11.632 1.00 97.88 123 ILE A CA 1
ATOM 901 C C . ILE A 1 123 ? 2.734 0.315 -10.969 1.00 97.88 123 ILE A C 1
ATOM 903 O O . ILE A 1 123 ? 3.741 -0.205 -11.439 1.00 97.88 123 ILE A O 1
ATOM 907 N N . ALA A 1 124 ? 2.076 -0.213 -9.931 1.00 97.62 124 ALA A N 1
ATOM 908 C CA . ALA A 1 124 ? 2.533 -1.416 -9.238 1.00 97.62 124 ALA A CA 1
ATOM 909 C C . ALA A 1 124 ? 2.644 -2.623 -10.183 1.00 97.62 124 ALA A C 1
ATOM 911 O O . ALA A 1 124 ? 3.654 -3.324 -10.162 1.00 97.62 124 ALA A O 1
ATOM 912 N N . LYS A 1 125 ? 1.650 -2.828 -11.058 1.00 96.81 125 LYS A N 1
ATOM 913 C CA . LYS A 1 125 ? 1.674 -3.898 -12.063 1.00 96.81 125 LYS A CA 1
ATOM 914 C C . LYS A 1 125 ? 2.855 -3.749 -13.030 1.00 96.81 125 LYS A C 1
ATOM 916 O O . LYS A 1 125 ? 3.589 -4.710 -13.224 1.00 96.81 125 LYS A O 1
ATOM 921 N N . ARG A 1 126 ? 3.078 -2.549 -13.578 1.00 96.44 126 ARG A N 1
ATOM 922 C CA . ARG A 1 126 ? 4.191 -2.259 -14.508 1.00 96.44 126 ARG A CA 1
ATOM 923 C C . ARG A 1 126 ? 5.563 -2.428 -13.847 1.00 96.44 126 ARG A C 1
ATOM 925 O O . ARG A 1 126 ? 6.474 -2.969 -14.465 1.00 96.44 126 ARG A O 1
ATOM 932 N N . LEU A 1 127 ? 5.710 -1.981 -12.597 1.00 96.06 127 LEU A N 1
ATOM 933 C CA . LEU A 1 127 ? 6.948 -2.149 -11.831 1.00 96.06 127 LEU A CA 1
ATOM 934 C C . LEU A 1 127 ? 7.235 -3.625 -11.548 1.00 96.06 127 LEU A C 1
ATOM 936 O O . LEU A 1 127 ? 8.366 -4.065 -11.738 1.00 96.06 127 LEU A O 1
ATOM 940 N N . ALA A 1 128 ? 6.216 -4.388 -11.143 1.00 96.00 128 ALA A N 1
ATOM 941 C CA . ALA A 1 128 ? 6.345 -5.823 -10.925 1.00 96.00 128 ALA A CA 1
ATOM 942 C C . ALA A 1 128 ? 6.726 -6.541 -12.228 1.00 96.00 128 ALA A C 1
ATOM 944 O O . ALA A 1 128 ? 7.711 -7.270 -12.251 1.00 96.00 128 ALA A O 1
ATOM 945 N N . GLU A 1 129 ? 6.012 -6.288 -13.327 1.00 95.44 129 GLU A N 1
ATOM 946 C CA . GLU A 1 129 ? 6.343 -6.855 -14.640 1.00 95.44 129 GLU A CA 1
ATOM 947 C C . GLU A 1 129 ? 7.800 -6.569 -15.033 1.00 95.44 129 GLU A C 1
ATOM 949 O O . GLU A 1 129 ? 8.509 -7.494 -15.417 1.00 95.44 129 GLU A O 1
ATOM 954 N N . SER A 1 130 ? 8.277 -5.330 -14.867 1.00 95.06 130 SER A N 1
ATOM 955 C CA . SER A 1 130 ? 9.667 -4.963 -15.167 1.00 95.06 130 SER A CA 1
ATOM 956 C C . SER A 1 130 ? 10.671 -5.735 -14.303 1.00 95.06 130 SER A C 1
ATOM 958 O O . SER A 1 130 ? 11.550 -6.410 -14.836 1.00 95.06 130 SER A O 1
ATOM 960 N N . MET A 1 131 ? 10.508 -5.700 -12.975 1.00 93.38 131 MET A N 1
ATOM 961 C CA . MET A 1 131 ? 11.450 -6.325 -12.036 1.00 93.38 131 MET A CA 1
ATOM 962 C C . MET A 1 131 ? 11.484 -7.854 -12.136 1.00 93.38 131 MET A C 1
ATOM 964 O O . MET A 1 131 ? 12.542 -8.445 -11.944 1.00 93.38 131 MET A O 1
ATOM 968 N N . TYR A 1 132 ? 10.349 -8.501 -12.423 1.00 93.69 132 TYR A N 1
ATOM 969 C CA . TYR A 1 132 ? 10.264 -9.964 -12.456 1.00 93.69 132 TYR A CA 1
ATOM 970 C C . TYR A 1 132 ? 10.624 -10.579 -13.813 1.00 93.69 132 TYR A C 1
ATOM 972 O O . TYR A 1 132 ? 11.035 -11.736 -13.847 1.00 93.69 132 TYR A O 1
ATOM 980 N N . THR A 1 133 ? 10.461 -9.861 -14.930 1.00 94.56 133 THR A N 1
ATOM 981 C CA . THR A 1 133 ? 10.690 -10.440 -16.271 1.00 94.56 133 THR A CA 1
ATOM 982 C C . THR A 1 133 ? 12.111 -10.249 -16.787 1.00 94.56 133 THR A C 1
ATOM 984 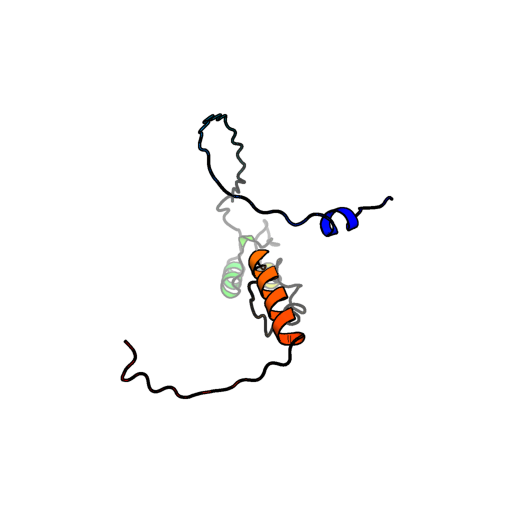O O . THR A 1 133 ? 12.605 -11.105 -17.520 1.00 94.56 133 THR A O 1
ATOM 987 N N . ALA A 1 134 ? 12.785 -9.161 -16.408 1.00 88.50 134 ALA A N 1
ATOM 988 C CA . ALA A 1 134 ? 14.129 -8.852 -16.881 1.00 88.50 134 ALA A CA 1
ATOM 989 C C . ALA A 1 134 ? 15.184 -9.086 -15.782 1.00 88.50 134 ALA A C 1
ATOM 991 O O . ALA A 1 134 ? 14.997 -8.631 -14.648 1.00 88.50 134 ALA A O 1
ATOM 992 N N . PRO A 1 135 ? 16.322 -9.738 -16.088 1.00 92.94 135 PRO A N 1
ATOM 993 C CA . PRO A 1 135 ? 17.424 -9.863 -15.141 1.00 92.94 135 PRO A CA 1
ATOM 994 C C . PRO A 1 135 ? 18.113 -8.504 -14.951 1.00 92.94 135 PRO A C 1
ATOM 996 O O . PRO A 1 135 ? 18.824 -8.021 -15.832 1.00 92.94 135 PRO A O 1
ATOM 999 N N . HIS A 1 136 ? 17.896 -7.888 -13.789 1.00 93.19 136 HIS A N 1
ATOM 1000 C CA . HIS A 1 136 ? 18.508 -6.614 -13.419 1.00 93.19 136 HIS A CA 1
ATOM 1001 C C . HIS A 1 136 ? 19.895 -6.840 -12.814 1.00 93.19 136 HIS A C 1
ATOM 1003 O O . HIS A 1 136 ? 20.057 -7.628 -11.883 1.00 93.19 136 HIS A O 1
ATOM 1009 N N . PHE A 1 137 ? 20.888 -6.108 -13.312 1.00 94.56 137 PHE A N 1
ATOM 1010 C CA . PHE A 1 137 ? 22.211 -6.014 -12.706 1.00 94.56 137 PHE A CA 1
ATOM 1011 C C . PHE A 1 137 ? 22.553 -4.542 -12.480 1.00 94.56 137 PHE A C 1
ATOM 1013 O O . PHE A 1 137 ? 22.177 -3.675 -13.269 1.00 94.56 137 PHE A O 1
ATOM 1020 N N . TYR A 1 138 ? 23.245 -4.259 -11.382 1.00 94.38 138 TYR A N 1
ATOM 1021 C CA . TYR A 1 138 ? 23.616 -2.903 -10.996 1.00 94.38 138 TYR A CA 1
ATOM 1022 C C . TYR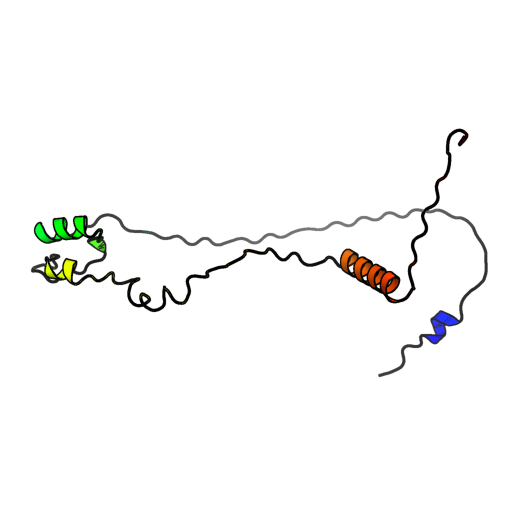 A 1 138 ? 25.096 -2.675 -11.298 1.00 94.38 138 TYR A C 1
ATOM 1024 O O . TYR A 1 138 ? 25.936 -3.497 -10.933 1.00 94.38 138 TYR A O 1
ATOM 1032 N N . LEU A 1 139 ? 25.409 -1.558 -11.955 1.00 95.62 139 LEU A N 1
ATOM 1033 C CA . LEU A 1 139 ? 26.772 -1.090 -12.184 1.00 95.62 139 LEU A CA 1
ATOM 1034 C C . LEU A 1 139 ? 26.922 0.301 -11.582 1.00 95.62 139 LEU A C 1
ATOM 1036 O O . LEU A 1 139 ? 26.088 1.175 -11.814 1.00 95.62 139 LEU A O 1
ATOM 1040 N N . THR A 1 140 ? 28.011 0.503 -10.853 1.00 95.19 140 THR A N 1
ATOM 1041 C CA . THR A 1 140 ? 28.383 1.807 -10.310 1.00 95.19 140 THR A CA 1
ATOM 1042 C C . THR A 1 140 ? 29.611 2.299 -11.061 1.00 95.19 140 THR A C 1
ATOM 1044 O O . THR A 1 140 ? 30.592 1.566 -11.177 1.00 95.19 140 THR A O 1
ATOM 1047 N N . ILE A 1 141 ? 29.553 3.528 -11.572 1.00 94.88 141 ILE A N 1
ATOM 1048 C CA . ILE A 1 141 ? 30.690 4.215 -12.188 1.00 94.88 141 ILE A CA 1
ATOM 1049 C C . ILE A 1 141 ? 30.940 5.528 -11.458 1.00 94.88 141 ILE A C 1
ATOM 1051 O O . ILE A 1 141 ? 30.004 6.190 -11.012 1.00 94.88 141 ILE A O 1
ATOM 1055 N N . GLU A 1 142 ? 32.206 5.906 -11.361 1.00 92.19 142 GLU A N 1
ATOM 1056 C CA . GLU A 1 142 ? 32.613 7.209 -10.853 1.00 92.19 142 GLU A CA 1
ATOM 1057 C C . GLU A 1 142 ? 32.915 8.121 -12.038 1.00 92.19 142 GLU A C 1
ATOM 1059 O O . GLU A 1 142 ? 33.625 7.738 -12.970 1.00 92.19 142 GLU A O 1
ATOM 1064 N N . VAL A 1 143 ? 32.350 9.326 -12.019 1.00 91.25 143 VAL A N 1
ATOM 1065 C CA . VAL A 1 143 ? 32.545 10.323 -13.073 1.00 91.25 143 VAL A CA 1
ATOM 1066 C C . VAL A 1 143 ? 33.037 11.607 -12.425 1.00 91.25 143 VAL A C 1
ATOM 1068 O O . VAL A 1 143 ? 32.351 12.184 -11.583 1.00 91.25 143 VAL A O 1
ATOM 1071 N N . ASN A 1 144 ? 34.231 12.055 -12.817 1.00 91.38 144 ASN A N 1
ATOM 1072 C CA . ASN A 1 144 ? 34.731 13.372 -12.444 1.00 91.38 144 ASN A CA 1
ATOM 1073 C C . ASN A 1 144 ? 33.990 14.438 -13.276 1.00 91.38 144 ASN A C 1
ATOM 1075 O O . ASN A 1 144 ? 34.016 14.395 -14.507 1.00 91.38 144 ASN A O 1
ATOM 1079 N N . MET A 1 145 ? 33.331 15.376 -12.591 1.00 94.69 145 MET A N 1
ATOM 1080 C CA . MET A 1 145 ? 32.504 16.432 -13.192 1.00 94.69 145 MET A CA 1
ATOM 1081 C C . MET A 1 145 ? 33.173 17.818 -13.171 1.00 94.69 145 MET A C 1
ATOM 1083 O O . MET A 1 145 ? 32.511 18.811 -13.464 1.00 94.69 145 MET A O 1
ATOM 1087 N N . ASP A 1 146 ? 34.474 17.908 -12.872 1.00 92.25 146 ASP A N 1
ATOM 1088 C CA . ASP A 1 146 ? 35.184 19.180 -12.643 1.00 92.25 146 ASP A CA 1
ATOM 1089 C C . ASP A 1 146 ? 35.178 20.119 -13.867 1.00 92.25 146 ASP A C 1
ATOM 1091 O O . ASP A 1 146 ? 35.347 21.326 -13.723 1.00 92.25 146 ASP A O 1
ATOM 1095 N N . ASN A 1 147 ? 34.960 19.588 -15.077 1.00 84.62 147 ASN A N 1
ATOM 1096 C CA . ASN A 1 147 ? 34.888 20.358 -16.326 1.00 84.62 147 ASN A CA 1
ATOM 1097 C C . ASN A 1 147 ? 33.546 20.216 -17.072 1.00 84.62 147 ASN A C 1
ATOM 1099 O O . ASN A 1 147 ? 33.484 20.496 -18.273 1.00 84.62 147 ASN A O 1
ATOM 1103 N N . ALA A 1 148 ? 32.473 19.780 -16.407 1.00 79.75 148 ALA A N 1
ATOM 1104 C CA . ALA A 1 148 ? 31.144 19.778 -17.020 1.00 79.75 148 ALA A CA 1
ATOM 1105 C C . ALA A 1 148 ? 30.654 21.233 -17.198 1.00 79.75 148 ALA A C 1
ATOM 1107 O O . ALA A 1 148 ? 30.488 21.956 -16.217 1.00 79.75 148 ALA A O 1
ATOM 1108 N N . LYS A 1 149 ? 30.479 21.670 -18.451 1.00 68.06 149 LYS A N 1
ATOM 1109 C CA . LYS A 1 149 ? 29.949 22.991 -18.836 1.00 68.06 149 LYS A CA 1
ATOM 1110 C C . LYS A 1 149 ? 28.475 22.919 -19.198 1.00 68.06 149 LYS A C 1
ATOM 1112 O O . LYS A 1 149 ? 28.085 21.905 -19.818 1.00 68.06 149 LYS A O 1
#

Organism: NCBI:txid69355

Radius of gyration: 39.66 Å; chains: 1; bounding box: 80×44×101 Å

Sequence (149 aa):
KKGEDFQSLLSEAPATTSPAKEEVKEEAKAIIVAETAAPVVQTVSSSDQRIKASPLAKSIAKEKGINLSNLSGSGEEGRIVKKDVESYQGGGAADNGASLLKNLPIGQESFEEIPLSQMRKVIAKRLAESMYTAPHFYLTIEVNMDNAK

InterPro domains:
  IPR001078 2-oxoacid dehydrogenase acyltransferase, catalytic domain [PF00198] (110-147)
  IPR004167 Peripheral subunit-binding domain [PF02817] (51-86)
  IPR004167 Peripheral subunit-binding domain [PS51826] (52-89)
  IPR023213 Chloramphenicol acetyltransferase-like domain superfamily [G3DSA:3.30.559.10] (102-149)
  IPR036625 E3-binding domain superfamily [G3DSA:4.10.320.10] (46-93)
  IPR036625 E3-binding domain superfamily [SSF47005] (45-90)
  IPR045257 Dihydrolipoamide acetyltransferase/Pyruvate dehydrogenase protein X component [PTHR23151] (16-147)

pLDDT: mean 71.12, std 20.05, range [34.5, 98.06]

Foldseek 3Di:
DDDDDPVVVVPDDDDDDDDDDDDDDDDDDDDDDDDDDDDDDDDDDDDDDDAAEDPVLVVLCVVVVHDSVPWAQPDDPRYNDPCRSVVCPPPPDPVCPVVPVVPPPPDDDDDDDDDDDPVRVVVVVVVCCVPVVDDDDDDDDDDDCVPPD

Secondary structure (DSSP, 8-state):
-----GGGTTS-----------------------------------------B-HHHHHHHHHTT--GGGPPP-BGGGBBPHHHHHH---TTTSTTTTSSSS---TT------PPPPHHHHHHHHHHHHHHHHS-----------TT--